Protein AF-A0A5P2GBE4-F1 (afdb_monomer_lite)

Radius of gyration: 48.22 Å; chains: 1; bounding box: 136×36×125 Å

pLDDT: mean 74.29, std 13.66, range [47.0, 95.19]

Secondary structure (DSSP, 8-state):
--SHHHHHHHHHHHHHHHHHHHHHHHHHHHT-HHHHHHHHHHHHHHS-SS-TTEEEEEEEEEEEEEEEEEEE---EEEEEEETTEEEEEEEPPEEEEEEEEEEEEEEEEE---HHHHHHHHHHHHHHHHHHHHHHHHHHHHHHHHHHHHHHHHHHHHHHHHHHHHHHHHHHHHHHHHHTTT-

Sequence (182 aa):
MKNKNLWISLGLILCIASCMSLQKATKKVLDSKSATDKVGRVWAIDNPCTNDTTLVNLVTPVLVPGKDSIVNGKDSIVINVQHDTVYVTTYKPIYYHKTDTIYLNRTAYVTDKRALNIAQDSANYYKQLSELQAAQIKGLNTSLSDQNKLLKSAKIALWAVIIIALGIIFRKPLFSFIGKFL

Organism: NCBI:txid2545455

Foldseek 3Di:
DPVPVVVVVVVVVVVVVVVVVVVVVVCVLVVDPVSVVVVVLVVCVVPPPDDQFPFDFDFDWDWDFDPDWDWDDDWDWDWDDDPPDIDTDTDDTDTDTDIDTDTDGDTDGDGRCPNVVVVVVVVVVVVVVVVVVVVVVVVVVVVVVVVVVVVVVVVVVVVVVVVVVCCVVCVVVVVVVVVVVD

Structure (mmCIF, N/CA/C/O backbone):
data_AF-A0A5P2GBE4-F1
#
_entry.id   AF-A0A5P2GBE4-F1
#
loop_
_atom_site.group_PDB
_atom_site.id
_atom_site.type_symbol
_atom_site.label_atom_id
_atom_site.label_alt_id
_atom_site.label_comp_id
_atom_site.label_asym_id
_atom_site.label_entity_id
_atom_site.label_seq_id
_atom_site.pdbx_PDB_ins_code
_atom_site.Cartn_x
_atom_site.Cartn_y
_atom_site.Cartn_z
_atom_site.occupancy
_atom_site.B_iso_or_equiv
_atom_site.auth_seq_id
_atom_site.auth_comp_id
_atom_site.auth_asym_id
_atom_site.auth_atom_id
_atom_site.pdbx_PDB_model_num
ATOM 1 N N . MET A 1 1 ? -53.375 1.132 -44.088 1.00 52.94 1 MET A N 1
ATOM 2 C CA . MET A 1 1 ? -52.201 2.027 -43.913 1.00 52.94 1 MET A CA 1
ATOM 3 C C . MET A 1 1 ? -52.127 2.763 -42.561 1.00 52.94 1 MET A C 1
ATOM 5 O O . MET A 1 1 ? -51.146 3.458 -42.350 1.00 52.94 1 MET A O 1
ATOM 9 N N . LYS A 1 2 ? -53.064 2.594 -41.608 1.00 56.34 2 LYS A N 1
ATOM 10 C CA . LYS A 1 2 ? -53.067 3.372 -40.345 1.00 56.34 2 LYS A CA 1
ATOM 11 C C . LYS A 1 2 ? -52.040 2.941 -39.274 1.00 56.34 2 LYS A C 1
ATOM 13 O O . LYS A 1 2 ? -51.646 3.779 -38.477 1.00 56.34 2 LYS A O 1
ATOM 18 N N . ASN A 1 3 ? -51.533 1.702 -39.289 1.00 59.28 3 ASN A N 1
ATOM 19 C CA . ASN A 1 3 ? -50.595 1.227 -38.252 1.00 59.28 3 ASN A CA 1
ATOM 20 C C . ASN A 1 3 ? -49.118 1.581 -38.494 1.00 59.28 3 ASN A C 1
ATOM 22 O O . ASN A 1 3 ? -48.361 1.639 -37.533 1.00 59.28 3 ASN A O 1
ATOM 26 N N . LYS A 1 4 ? -48.678 1.843 -39.735 1.00 62.34 4 LYS A N 1
ATOM 27 C CA . LYS A 1 4 ? -47.246 2.088 -40.021 1.00 62.34 4 LYS A CA 1
ATOM 28 C C . LYS A 1 4 ? -46.720 3.379 -39.377 1.00 62.34 4 LYS A C 1
ATOM 30 O O . LYS A 1 4 ? -45.601 3.388 -38.880 1.00 62.34 4 LYS A O 1
ATOM 35 N N . ASN A 1 5 ? -47.543 4.426 -39.306 1.00 69.31 5 ASN A N 1
ATOM 36 C CA . ASN A 1 5 ? -47.141 5.705 -38.711 1.00 69.31 5 ASN A CA 1
ATOM 37 C C . ASN A 1 5 ? -46.994 5.623 -37.182 1.00 69.31 5 ASN A C 1
ATOM 39 O O . ASN A 1 5 ? -46.139 6.303 -36.626 1.00 69.31 5 ASN A O 1
ATOM 43 N N . LEU A 1 6 ? -47.758 4.743 -36.521 1.00 75.12 6 LEU A N 1
ATOM 44 C CA . LEU A 1 6 ? -47.686 4.536 -35.071 1.00 75.12 6 LEU A CA 1
ATOM 45 C C . LEU A 1 6 ? -46.348 3.899 -34.657 1.00 75.12 6 LEU A C 1
ATOM 47 O O . LEU A 1 6 ? -45.703 4.360 -33.717 1.00 75.12 6 LEU A O 1
ATOM 51 N N . TRP A 1 7 ? -45.892 2.883 -35.398 1.00 74.19 7 TRP A N 1
ATOM 52 C CA . TRP A 1 7 ? -44.611 2.212 -35.140 1.00 74.19 7 TRP A CA 1
ATOM 53 C C . TRP A 1 7 ? -43.408 3.125 -35.390 1.00 74.19 7 TRP A C 1
ATOM 55 O O . TRP A 1 7 ? -42.448 3.090 -34.624 1.00 74.19 7 TRP A O 1
ATOM 65 N N . ILE A 1 8 ? -43.480 3.993 -36.404 1.00 77.69 8 ILE A N 1
ATOM 66 C CA . ILE A 1 8 ? -42.432 4.985 -36.683 1.00 77.69 8 ILE A CA 1
ATOM 67 C C . ILE A 1 8 ? -42.379 6.038 -35.569 1.00 77.69 8 ILE A C 1
ATOM 69 O O . ILE A 1 8 ? -41.295 6.343 -35.076 1.00 77.69 8 ILE A O 1
ATOM 73 N N . SER A 1 9 ? -43.530 6.545 -35.107 1.00 75.38 9 SER A N 1
ATOM 74 C CA . SER A 1 9 ? -43.559 7.494 -33.986 1.00 75.38 9 SER A CA 1
ATOM 75 C C . SER A 1 9 ? -43.067 6.874 -32.677 1.00 75.38 9 SER A C 1
ATOM 77 O O . SER A 1 9 ? -42.338 7.524 -31.932 1.00 75.38 9 SER A O 1
ATOM 79 N N . LEU A 1 10 ? -43.401 5.607 -32.411 1.00 77.56 10 LEU A N 1
ATOM 80 C CA . LEU A 1 10 ? -42.957 4.908 -31.206 1.00 77.56 10 LEU A CA 1
ATOM 81 C C . LEU A 1 10 ? -41.441 4.655 -31.236 1.00 77.56 10 LEU A C 1
ATOM 83 O O . LEU A 1 10 ? -40.761 4.882 -30.237 1.00 77.56 10 LEU A O 1
ATOM 87 N N . GLY A 1 11 ? -40.901 4.255 -32.393 1.00 78.38 11 GLY A N 1
ATOM 88 C CA . GLY A 1 11 ? -39.460 4.099 -32.598 1.00 78.38 11 GLY A CA 1
ATOM 89 C C . GLY A 1 11 ? -38.698 5.413 -32.411 1.00 78.38 11 GLY A C 1
ATOM 90 O O . GLY A 1 11 ? -37.673 5.437 -31.734 1.00 78.38 11 GLY A O 1
ATOM 91 N N . LEU A 1 12 ? -39.238 6.524 -32.921 1.00 79.88 12 LEU A N 1
ATOM 92 C CA . LEU A 1 12 ? -38.635 7.847 -32.752 1.00 79.88 12 LEU A CA 1
ATOM 93 C C . LEU A 1 12 ? -38.619 8.286 -31.277 1.00 79.88 12 LEU A C 1
ATOM 95 O O . LEU A 1 12 ? -37.596 8.765 -30.790 1.00 79.88 12 LEU A O 1
ATOM 99 N N . ILE A 1 13 ? -39.719 8.075 -30.544 1.00 76.50 13 ILE A N 1
ATOM 100 C CA . ILE A 1 13 ? -39.811 8.398 -29.110 1.00 76.50 13 ILE A CA 1
ATOM 101 C C . ILE A 1 13 ? -38.813 7.560 -28.297 1.00 76.50 13 ILE A C 1
ATOM 103 O O . ILE A 1 13 ? -38.146 8.095 -27.410 1.00 76.50 13 ILE A O 1
ATOM 107 N N . LEU A 1 14 ? -38.650 6.274 -28.624 1.00 75.94 14 LEU A N 1
ATOM 108 C CA . LEU A 1 14 ? -37.668 5.397 -27.978 1.00 75.94 14 LEU A CA 1
ATOM 109 C C . LEU A 1 14 ? -36.219 5.838 -28.252 1.00 75.94 14 LEU A C 1
ATOM 111 O O . LEU A 1 14 ? -35.401 5.822 -27.331 1.00 75.94 14 LEU A O 1
ATOM 115 N N . CYS A 1 15 ? -35.902 6.296 -29.468 1.00 72.12 15 CYS A N 1
ATOM 116 C CA . CYS A 1 15 ? -34.580 6.842 -29.805 1.00 72.12 15 CYS A CA 1
ATOM 117 C C . CYS A 1 15 ? -34.275 8.170 -29.091 1.00 72.12 15 CYS A C 1
ATOM 119 O O . CYS A 1 15 ? -33.144 8.406 -28.667 1.00 72.12 15 CYS A O 1
ATOM 121 N N . ILE A 1 16 ? -35.271 9.045 -28.929 1.00 73.25 16 ILE A N 1
ATOM 122 C CA . ILE A 1 16 ? -35.088 10.315 -28.210 1.00 73.25 16 ILE A CA 1
ATOM 123 C C . ILE A 1 16 ? -34.904 10.044 -26.708 1.00 73.25 16 ILE A C 1
ATOM 125 O O . ILE A 1 16 ? -34.004 10.607 -26.080 1.00 73.25 16 ILE A O 1
ATOM 129 N N . ALA A 1 17 ? -35.694 9.128 -26.137 1.00 70.75 17 ALA A N 1
ATOM 130 C CA . ALA A 1 17 ? -35.591 8.741 -24.731 1.00 70.75 17 ALA A CA 1
ATOM 131 C C . ALA A 1 17 ? -34.239 8.084 -24.393 1.00 70.75 17 ALA A C 1
ATOM 133 O O . ALA A 1 17 ? -33.649 8.390 -23.351 1.00 70.75 17 ALA A O 1
ATOM 134 N N . SER A 1 18 ? -33.708 7.232 -25.278 1.00 69.94 18 SER A N 1
ATOM 135 C CA . SER A 1 18 ? -32.397 6.607 -25.077 1.00 69.94 18 SER A CA 1
ATOM 136 C C . SER A 1 18 ? -31.256 7.627 -25.133 1.00 69.94 18 SER A C 1
ATOM 138 O O . SER A 1 18 ? -30.376 7.595 -24.272 1.00 69.94 18 SER A O 1
ATOM 140 N N . CYS A 1 19 ? -31.307 8.606 -26.038 1.00 70.81 19 CYS A N 1
ATOM 141 C CA . CYS A 1 19 ? -30.285 9.651 -26.138 1.00 70.81 19 CYS A CA 1
ATOM 142 C C . CYS A 1 19 ? -30.251 10.568 -24.896 1.00 70.81 19 CYS A C 1
ATOM 144 O O . CYS A 1 19 ? -29.180 10.851 -24.352 1.00 70.81 19 CYS A O 1
ATOM 146 N N . MET A 1 20 ? -31.420 10.955 -24.365 1.00 71.62 20 MET A N 1
ATOM 147 C CA . MET A 1 20 ? -31.507 11.742 -23.123 1.00 71.62 20 MET A CA 1
ATOM 148 C C . MET A 1 20 ? -30.984 10.974 -21.901 1.00 71.62 20 MET A C 1
ATOM 150 O O . MET A 1 20 ? -30.373 11.562 -21.005 1.00 71.62 20 MET A O 1
A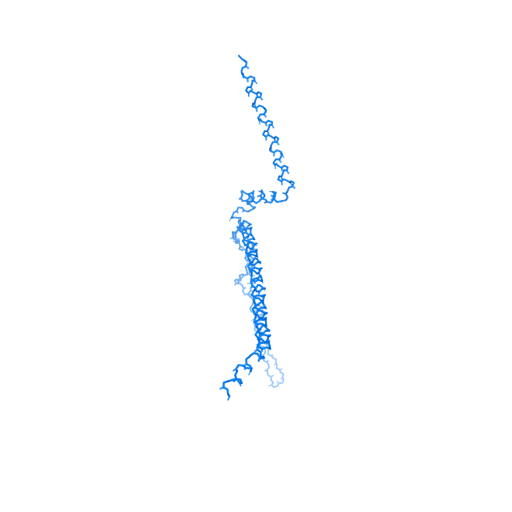TOM 154 N N . SER A 1 21 ? -31.214 9.657 -21.853 1.00 71.62 21 SER A N 1
ATOM 155 C CA . SER A 1 21 ? -30.682 8.794 -20.792 1.00 71.62 21 SER A CA 1
ATOM 156 C C . SER A 1 21 ? -29.154 8.708 -20.842 1.00 71.62 21 SER A C 1
ATOM 158 O O . SER A 1 21 ? -28.500 8.759 -19.798 1.00 71.62 21 SER A O 1
ATOM 160 N N . LEU A 1 22 ? -28.590 8.690 -22.053 1.00 73.44 22 LEU A N 1
ATOM 161 C CA . LEU A 1 22 ? -27.153 8.628 -22.285 1.00 73.44 22 LEU A CA 1
ATOM 162 C C . LEU A 1 22 ? -26.478 9.921 -21.825 1.00 73.44 22 LEU A C 1
ATOM 164 O O . LEU A 1 22 ? -25.550 9.872 -21.029 1.00 73.44 22 LEU A O 1
ATOM 168 N N . GLN A 1 23 ? -27.013 11.082 -22.216 1.00 77.56 23 GLN A N 1
ATOM 169 C CA . GLN A 1 23 ? -26.488 12.387 -21.795 1.00 77.56 23 GLN A CA 1
ATOM 170 C C . GLN A 1 23 ? -26.523 12.571 -20.272 1.00 77.56 23 GLN A C 1
ATOM 172 O O . GLN A 1 23 ? -25.569 13.083 -19.684 1.00 77.56 23 GLN A O 1
ATOM 177 N N . LYS A 1 24 ? -27.597 12.117 -19.609 1.00 77.75 24 LYS A N 1
ATOM 178 C CA . LYS A 1 24 ? -27.683 12.122 -18.140 1.00 77.75 24 LYS A CA 1
ATOM 179 C C . LYS A 1 24 ? -26.642 11.202 -17.502 1.00 77.75 24 LYS A C 1
ATOM 181 O O . LYS A 1 24 ? -26.039 11.586 -16.503 1.00 77.75 24 LYS A O 1
ATOM 186 N N . ALA A 1 25 ? -26.422 10.013 -18.064 1.00 72.88 25 ALA A N 1
ATOM 187 C CA . ALA A 1 25 ? -25.405 9.083 -17.581 1.00 72.88 25 ALA A CA 1
ATOM 188 C C . ALA A 1 25 ? -23.990 9.653 -17.761 1.00 72.88 25 ALA A C 1
ATOM 190 O O . ALA A 1 25 ? -23.210 9.642 -16.812 1.00 72.88 25 ALA A O 1
ATOM 191 N N . THR A 1 26 ? -23.687 10.236 -18.924 1.00 74.50 26 THR A N 1
ATOM 192 C CA . THR A 1 26 ? -22.404 10.897 -19.195 1.00 74.50 26 THR A CA 1
ATOM 193 C C . THR A 1 26 ? -22.166 12.047 -18.224 1.00 74.50 26 THR A C 1
ATOM 195 O O . THR A 1 26 ? -21.113 12.107 -17.596 1.00 74.50 26 THR A O 1
ATOM 198 N N . LYS A 1 27 ? -23.164 12.916 -18.020 1.00 78.19 27 LYS A N 1
ATOM 199 C CA . LYS A 1 27 ? -23.059 14.028 -17.070 1.00 78.19 27 LYS A CA 1
ATOM 200 C C . LYS A 1 27 ? -22.834 13.538 -15.637 1.00 78.19 27 LYS A C 1
ATOM 202 O O . LYS A 1 27 ? -21.963 14.047 -14.948 1.00 78.19 27 LYS A O 1
ATOM 207 N N . LYS A 1 28 ? -23.542 12.488 -15.209 1.00 77.94 28 LYS A N 1
ATOM 208 C CA . LYS A 1 28 ? -23.368 11.887 -13.877 1.00 77.94 28 LYS A CA 1
ATOM 209 C C . LYS A 1 28 ? -21.966 11.309 -13.661 1.00 77.94 28 LYS A C 1
ATOM 211 O O . LYS A 1 28 ? -21.457 11.373 -12.544 1.00 77.94 28 LYS A O 1
ATOM 216 N N . VAL A 1 29 ? -21.368 10.721 -14.698 1.00 76.31 29 VAL A N 1
ATOM 217 C CA . VAL A 1 29 ? -19.982 10.243 -14.637 1.00 76.31 29 VAL A CA 1
ATOM 218 C C . VAL A 1 29 ? -19.036 11.433 -14.517 1.00 76.31 29 VAL A C 1
ATOM 220 O O . VAL A 1 29 ? -18.251 11.458 -13.580 1.00 76.31 29 VAL A O 1
ATOM 223 N N . LEU A 1 30 ? -19.169 12.439 -15.385 1.00 81.31 30 LEU A N 1
ATOM 224 C CA . LEU A 1 30 ? -18.280 13.606 -15.424 1.00 81.31 30 LEU A CA 1
ATOM 225 C C . LEU A 1 30 ? -18.366 14.498 -14.172 1.00 81.31 30 LEU A C 1
ATOM 227 O O . LEU A 1 30 ? -17.351 15.050 -13.756 1.00 81.31 30 LEU A O 1
ATOM 231 N N . ASP A 1 31 ? -19.540 14.605 -13.545 1.00 86.62 31 ASP A N 1
ATOM 232 C CA . ASP A 1 31 ? -19.763 15.454 -12.365 1.00 86.62 31 ASP A CA 1
ATOM 233 C C . ASP A 1 31 ? -19.187 14.846 -11.067 1.00 86.62 31 ASP A C 1
ATOM 235 O O . ASP A 1 31 ? -19.045 15.542 -10.061 1.00 86.62 31 ASP A O 1
ATOM 239 N N . SER A 1 32 ? -18.844 13.550 -11.046 1.00 85.50 32 SER A N 1
ATOM 240 C CA . SER A 1 32 ? -18.336 12.870 -9.850 1.00 85.50 32 SER A CA 1
ATOM 241 C C . SER A 1 32 ? -16.954 12.281 -10.080 1.00 85.50 32 SER A C 1
ATOM 243 O O . SER A 1 32 ? -16.798 11.307 -10.812 1.00 85.50 32 SER A O 1
ATOM 245 N N . LYS A 1 33 ? -15.957 12.775 -9.335 1.00 79.31 33 LYS A N 1
ATOM 246 C CA . LYS A 1 33 ? -14.596 12.216 -9.348 1.00 79.31 33 LYS A CA 1
ATOM 247 C C . LYS A 1 33 ? -14.583 10.698 -9.138 1.00 79.31 33 LYS A C 1
ATOM 249 O O . LYS A 1 33 ? -13.921 9.985 -9.877 1.00 79.31 33 LYS A O 1
ATOM 254 N N . SER A 1 34 ? -15.375 10.187 -8.192 1.00 78.56 34 SER A N 1
ATOM 255 C CA . SER A 1 34 ? -15.450 8.744 -7.924 1.00 78.56 34 SER A CA 1
ATOM 256 C C . SER A 1 34 ? -16.029 7.946 -9.100 1.00 78.56 34 SER A C 1
ATOM 258 O O . SER A 1 34 ? -15.591 6.825 -9.356 1.00 78.56 34 SER A O 1
ATOM 260 N N . ALA A 1 35 ? -17.008 8.501 -9.820 1.00 79.00 35 ALA A N 1
ATOM 261 C CA . ALA A 1 35 ? -17.583 7.850 -10.993 1.00 79.00 35 ALA A CA 1
ATOM 262 C C . ALA A 1 35 ? -16.618 7.894 -12.187 1.00 79.00 35 ALA A C 1
ATOM 264 O O . ALA A 1 35 ? -16.416 6.864 -12.830 1.00 79.00 35 ALA A O 1
ATOM 265 N N . THR A 1 36 ? -15.972 9.038 -12.426 1.00 82.88 36 THR A N 1
ATOM 266 C CA . THR A 1 36 ? -14.900 9.187 -13.420 1.00 82.88 36 THR A CA 1
ATOM 267 C C . THR A 1 36 ? -13.757 8.215 -13.160 1.00 82.88 36 THR A C 1
ATOM 269 O O . THR A 1 36 ? -13.345 7.516 -14.078 1.00 82.88 36 THR A O 1
ATOM 272 N N . ASP A 1 37 ? -13.296 8.087 -11.914 1.00 75.81 37 ASP A N 1
ATOM 273 C CA . ASP A 1 37 ? -12.213 7.166 -11.557 1.00 75.81 37 ASP A CA 1
ATOM 274 C C . ASP A 1 37 ? -12.605 5.703 -11.822 1.00 75.81 37 ASP A C 1
ATOM 276 O O . ASP A 1 37 ? -11.793 4.919 -12.310 1.00 75.81 37 ASP A O 1
ATOM 280 N N . LYS A 1 38 ? -13.860 5.316 -11.549 1.00 77.69 38 LYS A N 1
ATOM 281 C CA . LYS A 1 38 ? -14.360 3.963 -11.848 1.00 77.69 38 LYS A CA 1
ATOM 282 C C . LYS A 1 38 ? -14.393 3.682 -13.348 1.00 77.69 38 LYS A C 1
ATOM 284 O O . LYS A 1 38 ? -13.907 2.638 -13.772 1.00 77.69 38 LYS A O 1
ATOM 289 N N . VAL A 1 39 ? -14.945 4.600 -14.141 1.00 81.38 39 VAL A N 1
ATOM 290 C CA . VAL A 1 39 ? -15.019 4.446 -15.603 1.00 81.38 39 VAL A CA 1
ATOM 291 C C . VAL A 1 39 ? -13.622 4.478 -16.223 1.00 81.38 39 VAL A C 1
ATOM 293 O O . VAL A 1 39 ? -13.307 3.632 -17.053 1.00 81.38 39 VAL A O 1
ATOM 296 N N . GLY A 1 40 ? -12.755 5.382 -15.763 1.00 78.00 40 GLY A N 1
ATOM 297 C CA . GLY A 1 40 ? -11.366 5.483 -16.204 1.00 78.00 40 GLY A CA 1
ATOM 298 C C . GLY A 1 40 ? -10.554 4.221 -15.910 1.00 78.00 40 GLY A C 1
ATOM 299 O O . GLY A 1 40 ? -9.752 3.810 -16.743 1.00 78.00 40 GLY A O 1
ATOM 300 N N . ARG A 1 41 ? -10.800 3.550 -14.774 1.00 75.25 41 ARG A N 1
ATOM 301 C CA . ARG A 1 41 ? -10.172 2.256 -14.456 1.00 75.25 41 ARG A CA 1
ATOM 302 C C . ARG A 1 41 ? -10.582 1.150 -15.420 1.00 75.25 41 ARG A C 1
ATOM 304 O O . ARG A 1 41 ? -9.716 0.403 -15.852 1.00 75.25 41 ARG A O 1
ATOM 311 N N . VAL A 1 42 ? -11.869 1.051 -15.755 1.00 80.12 42 VAL A N 1
ATOM 312 C CA . VAL A 1 42 ? -12.351 0.054 -16.728 1.00 80.12 42 VAL A CA 1
ATOM 313 C C . VAL A 1 42 ? -11.781 0.360 -18.112 1.00 80.12 42 VAL A C 1
ATOM 315 O O . VAL A 1 42 ? -11.202 -0.512 -18.745 1.00 80.12 42 VAL A O 1
ATOM 318 N N . TRP A 1 43 ? -11.836 1.624 -18.535 1.00 81.69 43 TRP A N 1
ATOM 319 C CA . TRP A 1 43 ? -11.296 2.053 -19.823 1.00 81.69 43 TRP A CA 1
ATOM 320 C C . TRP A 1 43 ? -9.792 1.773 -19.969 1.00 81.69 43 TRP A C 1
ATOM 322 O O . TRP A 1 43 ? -9.349 1.377 -21.043 1.00 81.69 43 TRP A O 1
ATOM 332 N N . ALA A 1 44 ? -9.013 1.934 -18.894 1.00 69.69 44 ALA A N 1
ATOM 333 C CA . ALA A 1 44 ? -7.573 1.676 -18.893 1.00 69.69 44 ALA A CA 1
ATOM 334 C C . ALA A 1 44 ? -7.202 0.190 -19.043 1.00 69.69 44 ALA A C 1
ATOM 336 O O . ALA A 1 44 ? -6.083 -0.096 -19.463 1.00 69.69 44 ALA A O 1
ATOM 337 N N . ILE A 1 45 ? -8.109 -0.736 -18.706 1.00 70.81 45 ILE A N 1
ATOM 338 C CA . ILE A 1 45 ? -7.920 -2.177 -18.943 1.00 70.81 45 ILE A CA 1
ATOM 339 C C . ILE A 1 45 ? -8.043 -2.470 -20.441 1.00 70.81 45 ILE A C 1
ATOM 341 O O . ILE A 1 45 ? -7.208 -3.175 -20.997 1.00 70.81 45 ILE A O 1
ATOM 345 N N . ASP A 1 46 ? -9.043 -1.876 -21.093 1.00 73.19 46 ASP A N 1
ATOM 346 C CA . ASP A 1 46 ? -9.299 -2.076 -22.523 1.00 73.19 46 ASP A CA 1
ATOM 347 C C . ASP A 1 46 ? -8.354 -1.250 -23.421 1.00 73.19 46 ASP A C 1
ATOM 349 O O . ASP A 1 46 ? -8.218 -1.534 -24.609 1.00 73.19 46 ASP A O 1
ATOM 353 N N . ASN A 1 47 ? -7.700 -0.219 -22.868 1.00 72.69 47 ASN A N 1
ATOM 354 C CA . ASN A 1 47 ? -6.812 0.705 -23.583 1.00 72.69 47 ASN A CA 1
ATOM 355 C C . ASN A 1 47 ? -5.474 0.879 -22.833 1.00 72.69 47 ASN A C 1
ATOM 357 O O . ASN A 1 47 ? -5.214 1.941 -22.245 1.00 72.69 47 ASN A O 1
ATOM 361 N N . PRO A 1 48 ? -4.607 -0.150 -22.812 1.00 65.81 48 PRO A N 1
ATOM 362 C CA . PRO A 1 48 ? -3.295 -0.037 -22.190 1.00 65.81 48 PRO A CA 1
ATOM 363 C C . PRO A 1 48 ? -2.429 0.994 -22.935 1.00 65.81 48 PRO A C 1
ATOM 365 O O . PRO A 1 48 ? -2.4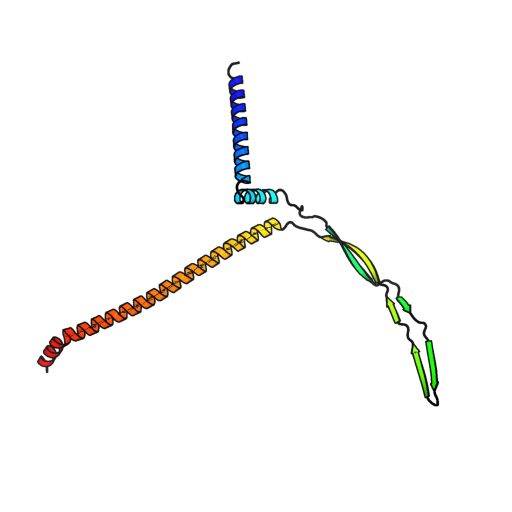12 1.052 -24.163 1.00 65.81 48 PRO A O 1
ATOM 368 N N . CYS A 1 49 ? -1.690 1.833 -22.198 1.00 64.56 49 CYS A N 1
ATOM 369 C CA . CYS A 1 49 ? -0.815 2.856 -22.794 1.00 64.56 49 CYS A CA 1
ATOM 370 C C . CYS A 1 49 ? 0.408 2.248 -23.497 1.00 64.56 49 CYS A C 1
ATOM 372 O O . CYS A 1 49 ? 1.019 2.883 -24.353 1.00 64.56 49 CYS A O 1
ATOM 374 N N . THR A 1 50 ? 0.752 1.017 -23.138 1.00 59.78 50 THR A N 1
ATOM 375 C CA . THR A 1 50 ? 1.750 0.187 -23.800 1.00 59.78 50 THR A CA 1
ATOM 376 C C . THR A 1 50 ? 1.123 -1.186 -23.961 1.00 59.78 50 THR A C 1
ATOM 378 O O . THR A 1 50 ? 0.847 -1.841 -22.959 1.00 59.78 50 THR A O 1
ATOM 381 N N . ASN A 1 51 ? 0.895 -1.631 -25.200 1.00 57.31 51 ASN A N 1
ATOM 382 C CA . ASN A 1 51 ? 0.717 -3.062 -25.451 1.00 57.31 51 ASN A CA 1
ATOM 383 C C . ASN A 1 51 ? 1.942 -3.771 -24.862 1.00 57.31 51 ASN A C 1
ATOM 385 O O . ASN A 1 51 ? 3.044 -3.244 -25.015 1.00 57.31 51 ASN A O 1
ATOM 389 N N . ASP A 1 52 ? 1.745 -4.910 -24.196 1.00 50.91 52 ASP A N 1
ATOM 390 C CA . ASP A 1 52 ? 2.684 -5.609 -23.292 1.00 50.91 52 ASP A CA 1
ATOM 391 C C . ASP A 1 52 ? 4.083 -5.982 -23.842 1.00 50.91 52 ASP A C 1
ATOM 393 O O . ASP A 1 52 ? 4.815 -6.779 -23.257 1.00 50.91 52 ASP A O 1
ATOM 397 N N . THR A 1 53 ? 4.511 -5.413 -24.962 1.00 49.56 53 THR A N 1
ATOM 398 C CA . THR A 1 53 ? 5.747 -5.736 -25.665 1.00 49.56 53 THR A CA 1
ATOM 399 C C . THR A 1 53 ? 6.335 -4.537 -26.417 1.00 49.56 53 THR A C 1
ATOM 401 O O . THR A 1 53 ? 6.890 -4.726 -27.502 1.00 49.56 53 THR A O 1
ATOM 404 N N . THR A 1 54 ? 6.223 -3.291 -25.931 1.00 47.00 54 THR A N 1
ATOM 405 C CA . THR A 1 54 ? 6.941 -2.189 -26.601 1.00 47.00 54 THR A CA 1
ATOM 406 C C . THR A 1 54 ? 8.447 -2.432 -26.519 1.00 47.00 54 THR A C 1
ATOM 408 O O . THR A 1 54 ? 9.048 -2.302 -25.454 1.00 47.00 54 THR A O 1
ATOM 411 N N . LEU A 1 55 ? 9.028 -2.800 -27.662 1.00 48.25 55 LEU A N 1
ATOM 412 C CA . LEU A 1 55 ? 10.457 -2.945 -27.913 1.00 48.25 55 LEU A CA 1
ATOM 413 C C . LEU A 1 55 ? 11.137 -1.588 -27.726 1.00 48.25 55 LEU A C 1
ATOM 415 O O . LEU A 1 55 ? 11.166 -0.762 -28.636 1.00 48.25 55 LEU A O 1
ATOM 419 N N . VAL A 1 56 ? 11.685 -1.343 -26.538 1.00 53.09 56 VAL A N 1
ATOM 420 C CA . VAL A 1 56 ? 12.564 -0.190 -26.334 1.00 53.09 56 VAL A CA 1
ATOM 421 C C . VAL A 1 56 ? 13.971 -0.615 -26.733 1.00 53.09 56 VAL A C 1
ATOM 423 O O . VAL A 1 56 ? 14.568 -1.462 -26.069 1.00 53.09 56 VAL A O 1
ATOM 426 N N . ASN A 1 57 ? 14.489 -0.041 -27.822 1.00 53.28 57 ASN A N 1
ATOM 427 C CA . ASN A 1 57 ? 15.891 -0.182 -28.210 1.00 53.28 57 ASN A CA 1
ATOM 428 C C . ASN A 1 57 ? 16.744 0.656 -27.258 1.00 53.28 57 ASN A C 1
ATOM 430 O O . ASN A 1 57 ? 16.890 1.866 -27.428 1.00 53.28 57 ASN A O 1
ATOM 434 N N . LEU A 1 58 ? 17.291 0.012 -26.233 1.00 56.06 58 LEU A N 1
ATOM 435 C CA . LEU A 1 58 ? 18.246 0.644 -25.333 1.00 56.06 58 LEU A CA 1
ATOM 436 C C . LEU A 1 58 ? 19.632 0.562 -25.971 1.00 56.06 58 LEU A C 1
ATOM 438 O O . LEU A 1 58 ? 20.218 -0.518 -26.051 1.00 56.06 58 LEU A O 1
ATOM 442 N N . VAL A 1 59 ? 20.145 1.707 -26.420 1.00 54.59 59 VAL A N 1
ATOM 443 C CA . VAL A 1 59 ? 21.520 1.844 -26.905 1.00 54.59 59 VAL A CA 1
ATOM 444 C C . VAL A 1 59 ? 22.436 1.923 -25.690 1.00 54.59 59 VAL A C 1
ATOM 446 O O . VAL A 1 59 ? 22.534 2.963 -25.042 1.00 54.59 59 VAL A O 1
ATOM 449 N N . THR A 1 60 ? 23.083 0.808 -25.348 1.00 57.09 60 THR A N 1
ATOM 450 C CA . THR A 1 60 ? 24.039 0.782 -24.231 1.00 57.09 60 THR A CA 1
ATOM 451 C C . THR A 1 60 ? 25.460 0.792 -24.789 1.00 57.09 60 THR A C 1
ATOM 453 O O . THR A 1 60 ? 25.785 -0.106 -25.572 1.00 57.09 60 THR A O 1
ATOM 456 N N . PRO A 1 61 ? 26.312 1.767 -24.421 1.00 48.94 61 PRO A N 1
ATOM 457 C CA . PRO A 1 61 ? 27.719 1.734 -24.787 1.00 48.94 61 PRO A CA 1
ATOM 458 C C . PRO A 1 61 ? 28.422 0.657 -23.957 1.00 48.94 61 PRO A C 1
ATOM 460 O O . PRO A 1 61 ? 28.475 0.739 -22.730 1.00 48.94 61 PRO A O 1
ATOM 463 N N . VAL A 1 62 ? 28.955 -0.363 -24.618 1.00 63.91 62 VAL A N 1
ATOM 464 C CA . VAL A 1 62 ? 29.841 -1.349 -23.995 1.00 63.91 62 VAL A CA 1
ATOM 465 C C . VAL A 1 62 ? 31.265 -1.037 -24.428 1.00 63.91 62 VAL A C 1
ATOM 467 O O . VAL A 1 62 ? 31.548 -0.954 -25.623 1.00 63.91 62 VAL A O 1
ATOM 470 N N . LEU A 1 63 ? 32.156 -0.850 -23.455 1.00 58.50 63 LEU A N 1
ATOM 471 C CA . LEU A 1 63 ? 33.587 -0.703 -23.701 1.00 58.50 63 LEU A CA 1
ATOM 472 C C . LEU A 1 63 ? 34.183 -2.093 -23.911 1.00 58.50 63 LEU A C 1
ATOM 474 O O . LEU A 1 63 ? 34.170 -2.920 -23.000 1.00 58.50 63 LEU A O 1
ATOM 478 N N . VAL A 1 64 ? 34.682 -2.350 -25.113 1.00 66.44 64 VAL A N 1
ATOM 479 C CA . VAL A 1 64 ? 35.362 -3.601 -25.456 1.00 66.44 64 VAL A CA 1
ATOM 480 C C . VAL A 1 64 ? 36.861 -3.316 -25.584 1.00 66.44 64 VAL A C 1
ATOM 482 O O . VAL A 1 64 ? 37.230 -2.257 -26.104 1.00 66.44 64 VAL A O 1
ATOM 485 N N . PRO A 1 65 ? 37.747 -4.211 -25.098 1.00 57.75 65 PRO A N 1
ATOM 486 C CA . PRO A 1 65 ? 39.181 -4.070 -25.319 1.00 57.75 65 PRO A CA 1
ATOM 487 C C . PRO A 1 65 ? 39.467 -4.049 -26.824 1.00 57.75 65 PRO A C 1
ATOM 489 O O . PRO A 1 65 ? 39.169 -5.015 -27.529 1.00 57.75 65 PRO A O 1
ATOM 492 N N . GLY A 1 66 ? 40.009 -2.939 -27.320 1.00 59.00 66 GLY A N 1
ATOM 493 C CA . GLY A 1 66 ? 40.482 -2.822 -28.694 1.00 59.00 66 GLY A CA 1
ATOM 494 C C . GLY A 1 66 ? 41.717 -3.699 -28.905 1.00 59.00 66 GLY A C 1
ATOM 495 O O . GLY A 1 66 ? 42.452 -4.009 -27.965 1.00 59.00 66 GLY A O 1
ATOM 496 N N . LYS A 1 67 ? 41.945 -4.127 -30.149 1.00 59.28 67 LYS A N 1
ATOM 497 C CA . LYS A 1 67 ? 43.047 -5.043 -30.499 1.00 59.28 67 LYS A CA 1
ATOM 498 C C . LYS A 1 67 ? 44.433 -4.388 -30.503 1.00 59.28 67 LYS A C 1
ATOM 500 O O . LYS A 1 67 ? 45.428 -5.105 -30.581 1.00 59.28 67 LYS A O 1
ATOM 505 N N . ASP A 1 68 ? 44.501 -3.066 -30.366 1.00 61.19 68 ASP A N 1
ATOM 506 C CA . ASP A 1 68 ? 45.734 -2.312 -30.561 1.00 61.19 68 ASP A CA 1
ATOM 507 C C . ASP A 1 68 ? 46.290 -1.787 -29.232 1.00 61.19 68 ASP A C 1
ATOM 509 O O . ASP A 1 68 ? 45.651 -1.009 -28.512 1.00 61.19 68 ASP A O 1
ATOM 513 N N . SER A 1 69 ? 47.517 -2.207 -28.926 1.00 58.78 69 SER A N 1
ATOM 514 C CA . SER A 1 69 ? 48.339 -1.627 -27.866 1.00 58.78 69 SER A CA 1
ATOM 515 C C . SER A 1 69 ? 49.172 -0.493 -28.458 1.00 58.78 69 SER A C 1
ATOM 517 O O . SER A 1 69 ? 50.003 -0.726 -29.336 1.00 58.78 69 SER A O 1
ATOM 519 N N . ILE A 1 70 ? 48.983 0.733 -27.978 1.00 59.88 70 ILE A N 1
ATOM 520 C CA . ILE A 1 70 ? 49.854 1.855 -28.338 1.00 59.88 70 ILE A CA 1
ATOM 521 C C . ILE A 1 70 ? 51.079 1.788 -27.426 1.00 59.88 70 ILE A C 1
ATOM 523 O O . ILE A 1 70 ? 50.955 1.838 -26.200 1.00 59.88 70 ILE A O 1
ATOM 527 N N . VAL A 1 71 ? 52.261 1.665 -28.028 1.00 58.41 71 VAL A N 1
ATOM 528 C CA . VAL A 1 71 ? 53.542 1.752 -27.321 1.00 58.41 71 VAL A CA 1
ATOM 529 C C . VAL A 1 71 ? 53.911 3.225 -27.217 1.00 58.41 71 VAL A C 1
ATOM 531 O O . VAL A 1 71 ? 54.163 3.861 -28.239 1.00 58.41 71 VAL A O 1
ATOM 534 N N . ASN A 1 72 ? 53.949 3.775 -26.003 1.00 55.88 72 ASN A N 1
ATOM 535 C CA . ASN A 1 72 ? 54.541 5.092 -25.794 1.00 55.88 72 ASN A CA 1
ATOM 536 C C . ASN A 1 72 ? 55.928 4.923 -25.161 1.00 55.88 72 ASN A C 1
ATOM 538 O O . ASN A 1 72 ? 56.052 4.479 -24.019 1.00 55.88 72 ASN A O 1
ATOM 542 N N . GLY A 1 73 ? 56.960 5.259 -25.936 1.00 56.59 73 GLY A N 1
ATOM 543 C CA . GLY A 1 73 ? 58.367 5.174 -25.542 1.00 56.59 73 GLY A CA 1
ATOM 544 C C . GLY A 1 73 ? 59.150 4.105 -26.307 1.00 56.59 73 GLY A C 1
ATOM 545 O O . GLY A 1 73 ? 58.692 2.981 -26.486 1.00 56.59 73 GLY A O 1
ATOM 546 N N . LYS A 1 74 ? 60.350 4.469 -26.767 1.00 58.59 74 LYS A N 1
ATOM 547 C CA . LYS A 1 74 ? 61.389 3.511 -27.172 1.00 58.59 74 LYS A CA 1
ATOM 548 C C . LYS A 1 74 ? 62.194 3.148 -25.927 1.00 58.59 74 LYS A C 1
ATOM 550 O O . LYS A 1 74 ? 62.405 4.029 -25.093 1.00 58.59 74 LYS A O 1
ATOM 555 N N . ASP A 1 75 ? 62.668 1.907 -25.829 1.00 61.44 75 ASP A N 1
ATOM 556 C CA . ASP A 1 75 ? 63.631 1.536 -24.791 1.00 61.44 75 ASP A CA 1
ATOM 557 C C . ASP A 1 75 ? 64.846 2.462 -24.898 1.00 61.44 75 ASP A C 1
ATOM 559 O O . ASP A 1 75 ? 65.507 2.531 -25.939 1.00 61.44 75 ASP A O 1
ATOM 563 N N . SER A 1 76 ? 65.118 3.211 -23.833 1.00 65.25 76 SER A N 1
ATOM 564 C CA . SER A 1 76 ? 66.322 4.023 -23.732 1.00 65.25 76 SER A CA 1
ATOM 565 C C . SER A 1 76 ? 67.016 3.734 -22.412 1.00 65.25 76 SER A C 1
ATOM 567 O O . SER A 1 76 ? 66.407 3.655 -21.340 1.00 65.25 76 SER A O 1
ATOM 569 N N . ILE A 1 77 ? 68.322 3.524 -22.517 1.00 67.25 77 ILE A N 1
ATOM 570 C CA . ILE A 1 77 ? 69.205 3.347 -21.376 1.00 67.25 77 ILE A CA 1
ATOM 571 C C . ILE A 1 77 ? 70.040 4.613 -21.314 1.00 67.25 77 ILE A C 1
ATOM 573 O O . ILE A 1 77 ? 70.799 4.908 -22.237 1.00 67.25 77 ILE A O 1
ATOM 577 N N . VAL A 1 78 ? 69.877 5.369 -20.234 1.00 70.44 78 VAL A N 1
ATOM 578 C CA . VAL A 1 78 ? 70.723 6.527 -19.961 1.00 70.44 78 VAL A CA 1
ATOM 579 C C . VAL A 1 78 ? 71.729 6.102 -18.906 1.00 70.44 78 VAL A C 1
ATOM 581 O O . VAL A 1 78 ? 71.364 5.752 -17.782 1.00 70.44 78 VAL A O 1
ATOM 584 N N . ILE A 1 79 ? 72.998 6.098 -19.301 1.00 72.94 79 ILE A N 1
ATOM 585 C CA . ILE A 1 79 ? 74.122 5.843 -18.407 1.00 72.94 79 ILE A CA 1
ATOM 586 C C . ILE A 1 79 ? 74.692 7.202 -18.044 1.00 72.94 79 ILE A C 1
ATOM 588 O O . ILE A 1 79 ? 75.189 7.914 -18.916 1.00 72.94 79 ILE A O 1
ATOM 592 N N . ASN A 1 80 ? 74.595 7.567 -16.771 1.00 70.19 80 ASN A N 1
ATOM 593 C CA . ASN A 1 80 ? 75.181 8.800 -16.272 1.00 70.19 80 ASN A CA 1
ATOM 594 C C . ASN A 1 80 ? 76.323 8.449 -15.320 1.00 70.19 80 ASN A C 1
ATOM 596 O O . ASN A 1 80 ? 76.138 7.689 -14.365 1.00 70.19 80 ASN A O 1
ATOM 600 N N . VAL A 1 81 ? 77.514 8.964 -15.618 1.00 68.44 81 VAL A N 1
ATOM 601 C CA . VAL A 1 81 ? 78.726 8.695 -14.842 1.00 68.44 81 VAL A CA 1
ATOM 602 C C . VAL A 1 81 ? 79.056 9.951 -14.058 1.00 68.44 81 VAL A C 1
ATOM 604 O O . VAL A 1 81 ? 79.365 10.990 -14.641 1.00 68.44 81 VAL A O 1
ATOM 607 N N . GLN A 1 82 ? 78.971 9.862 -12.734 1.00 60.50 82 GLN A N 1
ATOM 608 C CA . GLN A 1 82 ? 79.314 10.962 -11.844 1.00 60.50 82 GLN A CA 1
ATOM 609 C C . GLN A 1 82 ? 80.338 10.451 -10.828 1.00 60.50 82 GLN A C 1
ATOM 611 O O . GLN A 1 82 ? 80.012 9.678 -9.930 1.00 60.50 82 GLN A O 1
ATOM 616 N N . HIS A 1 83 ? 81.593 10.882 -11.003 1.00 77.31 83 HIS A N 1
ATOM 617 C CA . HIS A 1 83 ? 82.750 10.400 -10.228 1.00 77.31 83 HIS A CA 1
ATOM 618 C C . HIS A 1 83 ? 82.900 8.863 -10.364 1.00 77.31 83 HIS A C 1
ATOM 620 O O . HIS A 1 83 ? 82.664 8.342 -11.452 1.00 77.31 83 HIS A O 1
ATOM 626 N N . ASP A 1 84 ? 83.253 8.137 -9.294 1.00 67.56 84 ASP A N 1
ATOM 627 C CA . ASP A 1 84 ? 83.461 6.672 -9.285 1.00 67.56 84 ASP A CA 1
ATOM 628 C C . ASP A 1 84 ? 82.160 5.838 -9.265 1.00 67.56 84 ASP A C 1
ATOM 630 O O . ASP A 1 84 ? 82.189 4.629 -9.033 1.00 67.56 84 ASP A O 1
ATOM 634 N N . THR A 1 85 ? 80.992 6.449 -9.504 1.00 53.91 85 THR A N 1
ATOM 635 C CA . THR A 1 85 ? 79.702 5.732 -9.506 1.00 53.91 85 THR A CA 1
ATOM 636 C C . THR A 1 85 ? 78.962 5.882 -10.831 1.00 53.91 85 THR A C 1
ATOM 638 O O . THR A 1 85 ? 78.821 6.976 -11.380 1.00 53.91 85 THR A O 1
ATOM 641 N N . VAL A 1 86 ? 78.465 4.752 -11.340 1.00 74.31 86 VAL A N 1
ATOM 642 C CA . VAL A 1 86 ? 77.685 4.669 -12.579 1.00 74.31 86 VAL A CA 1
ATOM 643 C C . VAL A 1 86 ? 76.222 4.435 -12.229 1.00 74.31 86 VAL A C 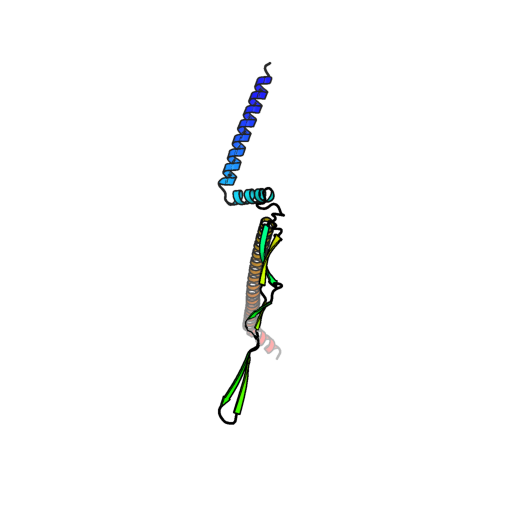1
ATOM 645 O O . VAL A 1 86 ? 75.877 3.410 -11.640 1.00 74.31 86 VAL A O 1
ATOM 648 N N . TYR A 1 87 ? 75.355 5.362 -12.634 1.00 60.16 87 TYR A N 1
ATOM 649 C CA . TYR A 1 87 ? 73.910 5.213 -12.506 1.00 60.16 87 TYR A CA 1
ATOM 650 C C . TYR A 1 87 ? 73.323 4.803 -13.854 1.00 60.16 87 TYR A C 1
ATOM 652 O O . TYR A 1 87 ? 73.453 5.514 -14.852 1.00 60.16 87 TYR A O 1
ATOM 660 N N . VAL A 1 88 ? 72.663 3.645 -13.877 1.00 74.44 88 VAL A N 1
ATOM 661 C CA . VAL A 1 88 ? 71.969 3.130 -15.061 1.00 74.44 88 VAL A CA 1
ATOM 662 C C . VAL A 1 88 ? 70.475 3.328 -14.855 1.00 74.44 88 VAL A C 1
ATOM 664 O O . VAL A 1 88 ? 69.851 2.628 -14.059 1.00 74.44 88 VAL A O 1
ATOM 667 N N . THR A 1 89 ? 69.886 4.296 -15.557 1.00 69.62 89 THR A N 1
ATOM 668 C CA . THR A 1 89 ? 68.431 4.492 -15.556 1.00 69.62 89 THR A CA 1
ATOM 669 C C . THR A 1 89 ? 67.839 3.844 -16.800 1.00 69.62 89 THR A C 1
ATOM 671 O O . THR A 1 89 ? 68.191 4.190 -17.927 1.00 69.62 89 THR A O 1
ATOM 674 N N . THR A 1 90 ? 66.952 2.872 -16.581 1.00 72.31 90 THR A N 1
ATOM 675 C CA . THR A 1 90 ? 66.260 2.142 -17.651 1.00 72.31 90 THR A CA 1
ATOM 676 C C . THR A 1 90 ? 64.831 2.650 -17.762 1.00 72.31 90 THR A C 1
ATOM 678 O O . THR A 1 90 ? 64.050 2.495 -16.821 1.00 72.31 90 THR A O 1
ATOM 681 N N . TYR A 1 91 ? 64.473 3.222 -18.910 1.00 66.62 91 TYR A N 1
ATOM 682 C CA . TYR A 1 91 ? 63.094 3.602 -19.207 1.00 66.62 91 TYR A CA 1
ATOM 683 C C . TYR A 1 91 ? 62.402 2.450 -19.936 1.00 66.62 91 TYR A C 1
ATOM 685 O O . TYR A 1 91 ? 62.865 2.028 -20.992 1.00 66.62 91 TYR A O 1
ATOM 693 N N . LYS A 1 92 ? 61.309 1.931 -19.360 1.00 66.00 92 LYS A N 1
ATOM 694 C CA . LYS A 1 92 ? 60.499 0.859 -19.959 1.00 66.00 92 LYS A CA 1
ATOM 695 C C . LYS A 1 92 ? 59.223 1.436 -20.584 1.00 66.00 92 LYS A C 1
ATOM 697 O O . LYS A 1 92 ? 58.607 2.301 -19.956 1.00 66.00 92 LYS A O 1
ATOM 702 N N . PRO A 1 93 ? 58.790 0.959 -21.763 1.00 66.06 93 PRO A N 1
ATOM 703 C CA . PRO A 1 93 ? 57.560 1.409 -22.392 1.00 66.06 93 PRO A CA 1
ATOM 704 C C . PRO A 1 93 ? 56.345 1.015 -21.556 1.00 66.06 93 PRO A C 1
ATOM 706 O O . PRO A 1 93 ? 56.275 -0.080 -20.992 1.00 66.06 93 PRO A O 1
ATOM 709 N N . ILE A 1 94 ? 55.364 1.914 -21.520 1.00 65.44 94 ILE A N 1
ATOM 710 C CA . ILE A 1 94 ? 54.047 1.646 -20.949 1.00 65.44 94 ILE A CA 1
ATOM 711 C C . ILE A 1 94 ? 53.108 1.329 -22.111 1.00 65.44 94 ILE A C 1
ATOM 713 O O . ILE A 1 94 ? 53.001 2.100 -23.068 1.00 65.44 94 ILE A O 1
ATOM 717 N N . TYR A 1 95 ? 52.446 0.177 -22.031 1.00 61.62 95 TYR A N 1
ATOM 718 C CA . TYR A 1 95 ? 51.461 -0.254 -23.016 1.00 61.62 95 TYR A CA 1
ATOM 719 C C . TYR A 1 95 ? 50.085 0.282 -22.627 1.00 61.62 95 TYR A C 1
ATOM 721 O O . TYR A 1 95 ? 49.606 0.021 -21.523 1.00 61.62 95 TYR A O 1
ATOM 729 N N . TYR A 1 96 ? 49.439 1.003 -23.542 1.00 60.91 96 TYR A N 1
ATOM 730 C CA . TYR A 1 96 ? 48.051 1.432 -23.378 1.00 60.91 96 TYR A CA 1
ATOM 731 C C . TYR A 1 96 ? 47.161 0.650 -24.338 1.00 60.91 96 TYR A C 1
ATOM 733 O O . TYR A 1 96 ? 47.416 0.630 -25.541 1.00 60.91 96 TYR A O 1
ATOM 741 N N . HIS A 1 97 ? 46.102 0.032 -23.818 1.00 62.75 97 HIS A N 1
ATOM 742 C CA . HIS A 1 97 ? 45.082 -0.604 -24.648 1.00 62.75 97 HIS A CA 1
ATOM 743 C C . HIS A 1 97 ? 44.039 0.431 -25.059 1.00 62.75 97 HIS A C 1
ATOM 745 O O . HIS A 1 97 ? 43.438 1.090 -24.206 1.00 62.75 97 HIS A O 1
ATOM 751 N N . LYS A 1 98 ? 43.802 0.569 -26.366 1.00 66.44 98 LYS A N 1
ATOM 752 C CA . LYS A 1 98 ? 42.677 1.366 -26.856 1.00 66.44 98 LYS A CA 1
ATOM 753 C C . LYS A 1 98 ? 41.371 0.655 -26.487 1.00 66.44 98 LYS A C 1
ATOM 755 O O . LYS A 1 98 ? 41.275 -0.560 -26.617 1.00 66.44 98 LYS A O 1
ATOM 760 N N . THR A 1 99 ? 40.374 1.390 -26.006 1.00 65.38 99 THR A N 1
ATOM 761 C CA . THR A 1 99 ? 39.020 0.857 -25.795 1.00 65.38 99 THR A CA 1
ATOM 762 C C . THR A 1 99 ? 38.121 1.327 -26.928 1.00 65.38 99 THR A C 1
ATOM 764 O O . THR A 1 99 ? 38.107 2.514 -27.252 1.00 65.38 99 THR A O 1
ATOM 767 N N . ASP A 1 100 ? 37.377 0.399 -27.526 1.00 67.75 100 ASP A N 1
ATOM 768 C CA . ASP A 1 100 ? 36.372 0.711 -28.538 1.00 67.75 100 ASP A CA 1
ATOM 769 C C . ASP A 1 100 ? 34.983 0.674 -27.893 1.00 67.75 100 ASP A C 1
ATOM 771 O O . ASP A 1 100 ? 34.681 -0.185 -27.058 1.00 67.75 100 ASP A O 1
ATOM 775 N N . THR A 1 101 ? 34.125 1.626 -28.253 1.00 65.75 101 THR A N 1
ATOM 776 C CA . THR A 1 101 ? 32.745 1.690 -27.756 1.00 65.75 101 THR A CA 1
ATOM 777 C C . THR A 1 101 ? 31.821 1.005 -28.757 1.00 65.75 101 THR A C 1
ATOM 779 O O . THR A 1 101 ? 31.675 1.471 -29.884 1.00 65.75 101 THR A O 1
ATOM 782 N N . ILE A 1 102 ? 31.187 -0.098 -28.358 1.00 66.25 102 ILE A N 1
ATOM 783 C CA . ILE A 1 102 ? 30.195 -0.802 -29.180 1.00 66.25 102 ILE A CA 1
ATOM 784 C C . ILE A 1 102 ? 28.797 -0.474 -28.661 1.00 66.25 102 ILE A C 1
ATOM 786 O O . ILE A 1 102 ? 28.525 -0.578 -27.464 1.00 66.25 102 ILE A O 1
ATOM 790 N N . TYR A 1 103 ? 27.896 -0.109 -29.570 1.00 61.56 103 TYR A N 1
ATOM 791 C CA . TYR A 1 103 ? 26.489 0.127 -29.269 1.00 61.56 103 TYR A CA 1
ATOM 792 C C . TYR A 1 103 ? 25.690 -1.156 -29.494 1.00 61.56 103 TYR A C 1
ATOM 794 O O . TYR A 1 103 ? 25.475 -1.573 -30.632 1.00 61.56 103 TYR A O 1
ATOM 802 N N . LEU A 1 104 ? 25.262 -1.799 -28.406 1.00 59.28 104 LEU A N 1
ATOM 803 C CA . LEU A 1 104 ? 24.394 -2.974 -28.478 1.00 59.28 104 LEU A CA 1
ATOM 804 C C . LEU A 1 104 ? 22.935 -2.547 -28.327 1.00 59.28 104 LEU A C 1
ATOM 806 O O . LEU A 1 104 ? 22.578 -1.916 -27.331 1.00 59.28 104 LEU A O 1
ATOM 810 N N . ASN A 1 105 ? 22.093 -2.941 -29.283 1.00 59.44 105 ASN A N 1
ATOM 811 C CA . ASN A 1 105 ? 20.645 -2.820 -29.152 1.00 59.44 105 ASN A CA 1
ATOM 812 C C . ASN A 1 105 ? 20.144 -3.926 -28.223 1.00 59.44 105 ASN A C 1
ATOM 814 O O . ASN A 1 105 ? 20.148 -5.102 -28.588 1.00 59.44 105 ASN A O 1
ATOM 818 N N . ARG A 1 106 ? 19.714 -3.557 -27.013 1.00 56.78 106 ARG A N 1
ATOM 819 C CA . ARG A 1 106 ? 18.972 -4.466 -26.133 1.00 56.78 106 ARG A CA 1
ATOM 820 C C . ARG A 1 106 ? 17.481 -4.228 -26.279 1.00 56.78 106 ARG A C 1
ATOM 822 O O . ARG A 1 106 ? 17.026 -3.091 -26.221 1.00 56.78 106 ARG A O 1
ATOM 829 N N . THR A 1 107 ? 16.742 -5.321 -26.403 1.00 55.97 107 THR A N 1
ATOM 830 C CA . THR A 1 107 ? 15.283 -5.341 -26.423 1.00 55.97 107 THR A CA 1
ATOM 831 C C . THR A 1 107 ? 14.777 -5.545 -24.997 1.00 55.97 107 THR A C 1
ATOM 833 O O . THR A 1 107 ? 14.968 -6.620 -24.425 1.00 55.97 107 THR A O 1
ATOM 836 N N . ALA A 1 108 ? 14.166 -4.523 -24.399 1.00 57.94 108 ALA A N 1
ATOM 837 C CA . ALA A 1 108 ? 13.497 -4.651 -23.106 1.00 57.94 108 ALA A CA 1
ATOM 838 C C . ALA A 1 108 ? 11.981 -4.757 -23.304 1.00 57.94 108 ALA A C 1
ATOM 840 O O . ALA A 1 108 ? 11.397 -3.960 -24.036 1.00 57.94 108 ALA A O 1
ATOM 841 N N . TYR A 1 109 ? 11.354 -5.729 -22.639 1.00 58.88 109 TYR A N 1
ATOM 842 C CA . TYR A 1 109 ? 9.899 -5.836 -22.567 1.00 58.88 109 TYR A CA 1
ATOM 843 C C . TYR A 1 109 ? 9.395 -4.898 -21.470 1.00 58.88 109 TYR A C 1
ATOM 845 O O . TYR A 1 109 ? 9.764 -5.046 -20.303 1.00 58.88 109 TYR A O 1
ATOM 853 N N . VAL A 1 110 ? 8.579 -3.917 -21.849 1.00 63.44 110 VAL A N 1
ATOM 854 C CA . VAL A 1 110 ? 7.907 -3.017 -20.907 1.00 63.44 110 VAL A CA 1
ATOM 855 C C . VAL A 1 110 ? 6.452 -3.462 -20.793 1.00 63.44 110 VAL A C 1
ATOM 857 O O . VAL A 1 110 ? 5.696 -3.362 -21.753 1.00 63.44 110 VAL A O 1
ATOM 860 N N . THR A 1 111 ? 6.089 -3.983 -19.623 1.00 66.62 111 THR A N 1
ATOM 861 C CA . THR A 1 111 ? 4.729 -4.440 -19.289 1.00 66.62 111 THR A CA 1
ATOM 862 C C . THR A 1 111 ? 3.986 -3.346 -18.524 1.00 66.62 111 THR A C 1
ATOM 864 O O . THR A 1 111 ? 4.570 -2.716 -17.632 1.00 66.62 111 THR A O 1
ATOM 867 N N . ASP A 1 112 ? 2.702 -3.135 -18.821 1.00 66.56 112 ASP A N 1
ATOM 868 C CA . ASP A 1 112 ? 1.877 -2.161 -18.099 1.00 66.56 112 ASP A CA 1
ATOM 869 C C . ASP A 1 112 ? 1.529 -2.683 -16.692 1.00 66.56 112 ASP A C 1
ATOM 871 O O . ASP A 1 112 ? 0.755 -3.621 -16.511 1.00 66.56 112 ASP A O 1
ATOM 875 N N . LYS A 1 113 ? 2.107 -2.064 -15.656 1.00 74.25 113 LYS A N 1
ATOM 876 C CA . LYS A 1 113 ? 1.877 -2.445 -14.250 1.00 74.25 113 LYS A CA 1
ATOM 877 C C . LYS A 1 113 ? 0.746 -1.667 -13.576 1.00 74.25 113 LYS A C 1
ATOM 879 O O . LYS A 1 113 ? 0.541 -1.832 -12.376 1.00 74.25 113 LYS A O 1
ATOM 884 N N . ARG A 1 114 ? -0.002 -0.813 -14.281 1.00 71.12 114 ARG A N 1
ATOM 885 C CA . ARG A 1 114 ? -1.011 0.054 -13.642 1.00 71.12 114 ARG A CA 1
ATOM 886 C C . ARG A 1 114 ? -2.127 -0.738 -12.966 1.00 71.12 114 ARG A C 1
ATOM 888 O O . ARG A 1 114 ? -2.458 -0.440 -11.822 1.00 71.12 114 ARG A O 1
ATOM 895 N N . ALA A 1 115 ? -2.668 -1.764 -13.624 1.00 71.81 115 ALA A N 1
ATOM 896 C CA . ALA A 1 115 ? -3.709 -2.615 -13.040 1.00 71.81 115 ALA A CA 1
ATOM 897 C C . ALA A 1 115 ? -3.209 -3.350 -11.784 1.00 71.81 115 ALA A C 1
ATOM 899 O O . ALA A 1 115 ? -3.907 -3.398 -10.770 1.00 71.81 115 ALA A O 1
ATOM 900 N N . LEU A 1 116 ? -1.967 -3.845 -11.827 1.00 81.81 116 LEU A N 1
ATOM 901 C CA . LEU A 1 116 ? -1.304 -4.475 -10.686 1.00 81.81 116 LEU A CA 1
ATOM 902 C C . LEU A 1 116 ? -1.135 -3.490 -9.522 1.00 81.81 116 LEU A C 1
ATOM 904 O O . LEU A 1 116 ? -1.505 -3.811 -8.396 1.00 81.81 116 LEU A O 1
ATOM 908 N N . ASN A 1 117 ? -0.644 -2.280 -9.797 1.00 81.25 117 ASN A N 1
ATOM 909 C CA . ASN A 1 117 ? -0.456 -1.243 -8.782 1.00 81.25 117 ASN A CA 1
ATOM 910 C C . ASN A 1 117 ? -1.792 -0.841 -8.142 1.00 81.25 117 ASN A C 1
ATOM 912 O O . ASN A 1 117 ? -1.888 -0.747 -6.924 1.00 81.25 117 ASN A O 1
ATOM 916 N N . ILE A 1 118 ? -2.851 -0.687 -8.942 1.00 79.19 118 ILE A N 1
ATOM 917 C CA . ILE A 1 118 ? -4.196 -0.377 -8.445 1.00 79.19 118 ILE A CA 1
ATOM 918 C C . ILE A 1 118 ? -4.727 -1.490 -7.529 1.00 79.19 118 ILE A C 1
ATOM 920 O O . ILE A 1 118 ? -5.313 -1.204 -6.480 1.00 79.19 118 ILE A O 1
ATOM 924 N N . ALA A 1 119 ? -4.545 -2.754 -7.919 1.00 81.81 119 ALA A N 1
ATOM 925 C CA . ALA A 1 119 ? -4.943 -3.892 -7.100 1.00 81.81 119 ALA A CA 1
ATOM 926 C C . ALA A 1 119 ? -4.154 -3.916 -5.781 1.00 81.81 119 ALA A C 1
ATOM 928 O O . ALA A 1 119 ? -4.744 -4.077 -4.710 1.00 81.81 119 ALA A O 1
ATOM 929 N N . GLN A 1 120 ? -2.847 -3.668 -5.841 1.00 90.19 120 GLN A N 1
ATOM 930 C CA . GLN A 1 120 ? -1.979 -3.611 -4.671 1.00 90.19 120 GLN A CA 1
ATOM 931 C C . GLN A 1 120 ? -2.362 -2.469 -3.717 1.00 90.19 120 GLN A C 1
ATOM 933 O O . GLN A 1 120 ? -2.476 -2.700 -2.514 1.00 90.19 120 GLN A O 1
ATOM 938 N N . ASP A 1 121 ? -2.656 -1.276 -4.234 1.00 85.06 121 ASP A N 1
ATOM 939 C CA . ASP A 1 121 ? -3.136 -0.143 -3.437 1.00 85.06 121 ASP A CA 1
ATOM 940 C C . ASP A 1 121 ? -4.452 -0.470 -2.727 1.00 85.06 121 ASP A C 1
ATOM 942 O O . ASP A 1 121 ? -4.617 -0.178 -1.541 1.00 85.06 121 ASP A O 1
ATOM 946 N N . SER A 1 122 ? -5.383 -1.134 -3.423 1.00 82.19 122 SER A N 1
ATOM 947 C CA . SER A 1 122 ? -6.650 -1.550 -2.817 1.00 82.19 122 SER A CA 1
ATOM 948 C C . SER A 1 122 ? -6.453 -2.594 -1.713 1.00 82.19 122 SER A C 1
ATOM 950 O O . SER A 1 122 ? -7.037 -2.462 -0.637 1.00 82.19 122 SER A O 1
ATOM 952 N N . ALA A 1 123 ? -5.577 -3.581 -1.921 1.00 90.44 123 ALA A N 1
ATOM 953 C CA . ALA A 1 123 ? -5.249 -4.580 -0.909 1.00 90.44 123 ALA A CA 1
ATOM 954 C C . ALA A 1 123 ? -4.605 -3.937 0.331 1.00 90.44 123 ALA A C 1
ATOM 956 O O . ALA A 1 123 ? -4.991 -4.241 1.462 1.00 90.44 123 ALA A O 1
ATOM 957 N N . ASN A 1 124 ? -3.679 -2.998 0.124 1.00 92.81 124 ASN A N 1
ATOM 958 C CA . ASN A 1 124 ? -3.030 -2.252 1.200 1.00 92.81 124 ASN A CA 1
ATOM 959 C C . ASN A 1 124 ? -4.032 -1.413 2.001 1.00 92.81 124 ASN A C 1
ATOM 961 O O . ASN A 1 124 ? -3.984 -1.417 3.230 1.00 92.81 124 ASN A O 1
ATOM 965 N N . TYR A 1 125 ? -4.969 -0.747 1.324 1.00 92.06 125 TYR A N 1
ATOM 966 C CA . TYR A 1 125 ? -6.024 0.029 1.973 1.00 92.06 125 TYR A CA 1
ATOM 967 C C . TYR A 1 125 ? -6.889 -0.837 2.905 1.00 92.06 125 TYR A C 1
ATOM 969 O O . TYR A 1 125 ? -7.068 -0.501 4.078 1.00 92.06 125 TYR A O 1
ATOM 977 N N . TYR A 1 126 ? -7.387 -1.983 2.425 1.00 90.38 126 TYR A N 1
ATOM 978 C CA . TYR A 1 126 ? -8.210 -2.875 3.252 1.00 90.38 126 TYR A CA 1
ATOM 979 C C . TYR A 1 126 ? -7.423 -3.514 4.398 1.00 90.38 126 TYR A C 1
ATOM 981 O O . TYR A 1 126 ? -7.959 -3.675 5.496 1.00 90.38 126 TYR A O 1
ATOM 989 N N . LYS A 1 127 ? -6.141 -3.821 4.177 1.00 94.25 127 LYS A N 1
ATOM 990 C CA . LYS A 1 127 ? -5.250 -4.303 5.232 1.00 94.25 127 LYS A CA 1
ATOM 991 C C . LYS A 1 127 ? -5.120 -3.275 6.359 1.00 94.25 127 LYS A C 1
ATOM 993 O O . LYS A 1 127 ? -5.391 -3.615 7.509 1.00 94.25 127 LYS A O 1
ATOM 998 N N . GLN A 1 128 ? -4.813 -2.020 6.035 1.00 93.88 128 GLN A N 1
ATOM 999 C CA . GLN A 1 128 ? -4.716 -0.941 7.027 1.00 93.88 128 GLN A CA 1
ATOM 1000 C C . GLN A 1 128 ? -6.028 -0.746 7.796 1.00 93.88 128 GLN A C 1
ATOM 1002 O O . GLN A 1 128 ? -6.018 -0.592 9.017 1.00 93.88 128 GLN A O 1
ATOM 1007 N N . LEU A 1 129 ? -7.170 -0.806 7.105 1.00 94.62 129 LEU A N 1
ATOM 1008 C CA . LEU A 1 129 ? -8.477 -0.699 7.750 1.00 94.62 129 LEU A CA 1
ATOM 1009 C C . LEU A 1 129 ? -8.713 -1.834 8.761 1.00 94.62 129 LEU A C 1
ATOM 1011 O O . LEU A 1 129 ? -9.189 -1.582 9.868 1.00 94.62 129 LEU A O 1
ATOM 1015 N N . SER A 1 130 ? -8.346 -3.069 8.407 1.00 93.69 130 SER A N 1
ATOM 1016 C CA . SER A 1 130 ? -8.471 -4.222 9.307 1.00 93.69 130 SER A CA 1
ATOM 1017 C C . SER A 1 130 ? -7.562 -4.111 10.537 1.00 93.69 130 SER A C 1
ATOM 1019 O O . SER A 1 130 ? -7.984 -4.423 11.651 1.00 93.69 130 SER A O 1
ATOM 1021 N N . GLU A 1 131 ? -6.344 -3.591 10.365 1.00 94.56 131 GLU A N 1
ATOM 1022 C CA . GLU A 1 131 ? -5.388 -3.371 11.454 1.00 94.56 131 GLU A CA 1
ATOM 1023 C C . GLU A 1 131 ? -5.887 -2.293 12.427 1.00 94.56 131 GLU A C 1
ATOM 1025 O O . GLU A 1 131 ? -5.805 -2.473 13.645 1.00 94.56 131 GLU A O 1
ATOM 1030 N N . LEU A 1 132 ? -6.486 -1.212 11.914 1.00 95.19 132 LEU A N 1
ATOM 1031 C CA . LEU A 1 132 ? -7.111 -0.172 12.736 1.00 95.19 132 LEU A CA 1
ATOM 1032 C C . LEU A 1 132 ? -8.281 -0.719 13.564 1.00 95.19 132 LEU A C 1
ATOM 1034 O O . LEU A 1 132 ? -8.369 -0.444 14.761 1.00 95.19 132 LEU A O 1
ATOM 1038 N N . GLN A 1 133 ? -9.159 -1.522 12.959 1.00 94.19 133 GLN A N 1
ATOM 1039 C CA . GLN A 1 133 ? -10.274 -2.151 13.674 1.00 94.19 133 GLN A CA 1
ATOM 1040 C C . GLN A 1 133 ? -9.780 -3.125 14.748 1.00 94.19 133 GLN A C 1
ATOM 1042 O O . GLN A 1 133 ? -10.265 -3.101 15.880 1.00 94.19 133 GLN A O 1
ATOM 1047 N N . ALA A 1 134 ? -8.773 -3.943 14.433 1.00 95.06 134 ALA A N 1
ATOM 1048 C CA . ALA A 1 134 ? -8.162 -4.848 15.400 1.00 95.06 134 ALA A CA 1
ATOM 1049 C C . ALA A 1 134 ? -7.547 -4.082 16.586 1.00 95.06 134 ALA A C 1
ATOM 1051 O O . ALA A 1 134 ? -7.720 -4.482 17.740 1.00 95.06 134 ALA A O 1
ATOM 1052 N N . ALA A 1 135 ? -6.886 -2.949 16.325 1.00 94.38 135 ALA A N 1
ATOM 1053 C CA . ALA A 1 1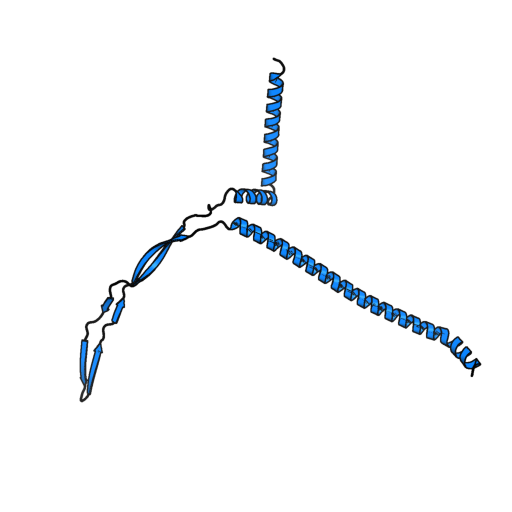35 ? -6.347 -2.079 17.366 1.00 94.38 135 ALA A CA 1
ATOM 1054 C C . ALA A 1 135 ? -7.452 -1.470 18.248 1.00 94.38 135 ALA A C 1
ATOM 1056 O O . ALA A 1 135 ? -7.321 -1.473 19.474 1.00 94.38 135 ALA A O 1
ATOM 1057 N N . GLN A 1 136 ? -8.564 -1.016 17.658 1.00 94.69 136 GLN A N 1
ATOM 1058 C CA . GLN A 1 136 ? -9.719 -0.496 18.402 1.00 94.69 136 GLN A CA 1
ATOM 1059 C C . GLN A 1 136 ? -10.357 -1.562 19.299 1.00 94.69 136 GLN A C 1
ATOM 1061 O O . GLN A 1 136 ? -10.598 -1.307 20.479 1.00 94.69 136 GLN A O 1
ATOM 1066 N N . ILE A 1 137 ? -10.581 -2.770 18.772 1.00 93.44 137 ILE A N 1
ATOM 1067 C CA . ILE A 1 137 ? -11.132 -3.898 19.538 1.00 93.44 137 ILE A CA 1
ATOM 1068 C C . ILE A 1 137 ? -10.203 -4.257 20.698 1.00 93.44 137 ILE A C 1
ATOM 1070 O O . ILE A 1 137 ? -10.657 -4.456 21.826 1.00 93.44 137 ILE A O 1
ATOM 1074 N N . LYS A 1 138 ? -8.890 -4.299 20.450 1.00 94.50 138 LYS A N 1
ATOM 1075 C CA . LYS A 1 138 ? -7.897 -4.546 21.497 1.00 94.50 138 LYS A CA 1
ATOM 1076 C C . LYS A 1 138 ? -7.955 -3.472 22.585 1.00 94.50 138 LYS A C 1
ATOM 1078 O O . LYS A 1 138 ? -7.986 -3.828 23.760 1.00 94.50 138 LYS A O 1
ATOM 1083 N N . GLY A 1 139 ? -8.035 -2.196 22.201 1.00 93.44 139 GLY A N 1
ATOM 1084 C CA . GLY A 1 139 ? -8.188 -1.069 23.125 1.00 93.44 139 GLY A CA 1
ATOM 1085 C C . GLY A 1 139 ? -9.442 -1.186 23.997 1.00 93.44 139 GLY A C 1
ATOM 1086 O O . GLY A 1 139 ? -9.354 -1.120 25.223 1.00 93.44 139 GLY A O 1
ATOM 1087 N N . LEU A 1 140 ? -10.595 -1.467 23.386 1.00 94.31 140 LEU A N 1
ATOM 1088 C CA . LEU A 1 140 ? -11.860 -1.677 24.100 1.00 94.31 140 LEU A CA 1
ATOM 1089 C C . LEU A 1 140 ? -11.778 -2.846 25.086 1.00 94.31 140 LEU A C 1
ATOM 1091 O O . LEU A 1 140 ? -12.183 -2.708 26.240 1.00 94.31 140 LEU A O 1
ATOM 1095 N N . ASN A 1 141 ? -11.204 -3.976 24.667 1.00 93.50 141 ASN A N 1
ATOM 1096 C CA . ASN A 1 141 ? -11.032 -5.143 25.529 1.00 93.50 141 ASN A CA 1
ATOM 1097 C C . ASN A 1 141 ? -10.114 -4.847 26.720 1.00 93.50 141 ASN A C 1
ATOM 1099 O O . ASN A 1 141 ? -10.408 -5.281 27.835 1.00 93.50 141 ASN A O 1
ATOM 1103 N N . THR A 1 142 ? -9.037 -4.080 26.518 1.00 92.62 142 THR A N 1
ATOM 1104 C CA . THR A 1 142 ? -8.171 -3.656 27.626 1.00 92.62 142 THR A CA 1
ATOM 1105 C C . THR A 1 142 ? -8.922 -2.767 28.615 1.00 92.62 142 THR A C 1
ATOM 1107 O O . THR A 1 142 ? -8.938 -3.086 29.804 1.00 92.62 142 THR A O 1
ATOM 1110 N N . SER A 1 143 ? -9.654 -1.752 28.140 1.00 92.56 143 SER A N 1
ATOM 1111 C CA . SER A 1 143 ? -10.450 -0.867 29.000 1.00 92.56 143 SER A CA 1
ATOM 1112 C C . SER A 1 143 ? -11.533 -1.619 29.776 1.00 92.56 143 SER A C 1
ATOM 1114 O O . SER A 1 143 ? -11.708 -1.389 30.971 1.00 92.56 143 SER A O 1
ATOM 1116 N N . LEU A 1 144 ? -12.226 -2.560 29.130 1.00 93.44 144 LEU A N 1
ATOM 1117 C CA . LEU A 1 144 ? -13.243 -3.397 29.770 1.00 93.44 144 LEU A CA 1
ATOM 1118 C C . LEU A 1 144 ? -12.606 -4.297 30.839 1.00 93.44 144 LEU A C 1
ATOM 1120 O O . LEU A 1 144 ? -13.131 -4.429 31.946 1.00 93.44 144 LEU A O 1
ATOM 1124 N N . SER A 1 145 ? -11.438 -4.877 30.549 1.00 93.38 145 SER A N 1
ATOM 1125 C CA . SER A 1 145 ? -10.710 -5.700 31.517 1.00 93.38 145 SER A CA 1
ATOM 1126 C C . SER A 1 145 ? -10.297 -4.912 32.764 1.00 93.38 145 SER A C 1
ATOM 1128 O O . SER A 1 145 ? -10.428 -5.423 33.878 1.00 93.38 145 SER A O 1
ATOM 1130 N N . ASP A 1 146 ? -9.874 -3.658 32.601 1.00 93.69 146 ASP A N 1
ATOM 1131 C CA . ASP A 1 146 ?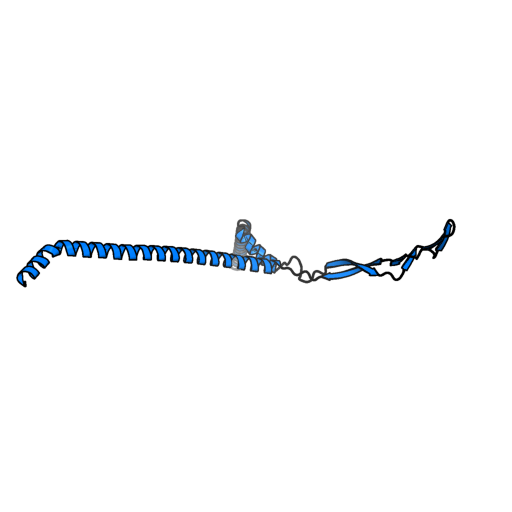 -9.456 -2.807 33.712 1.00 93.69 146 ASP A CA 1
ATOM 1132 C C . ASP A 1 146 ? -10.657 -2.315 34.526 1.00 93.69 146 ASP A C 1
ATOM 1134 O O . ASP A 1 146 ? -10.631 -2.389 35.757 1.00 93.69 146 ASP A O 1
ATOM 1138 N N . GLN A 1 147 ? -11.764 -1.950 33.870 1.00 92.88 147 GLN A N 1
ATOM 1139 C CA . GLN A 1 147 ? -13.031 -1.674 34.558 1.00 92.88 147 GLN A CA 1
ATOM 1140 C C . GLN A 1 147 ? -13.517 -2.884 35.364 1.00 92.88 147 GLN A C 1
ATOM 1142 O O . GLN A 1 147 ? -13.928 -2.738 36.515 1.00 92.88 147 GLN A O 1
ATOM 1147 N N . ASN A 1 148 ? -13.418 -4.094 34.810 1.00 93.06 148 ASN A N 1
ATOM 1148 C CA . ASN A 1 148 ? -13.791 -5.317 35.516 1.00 93.06 148 ASN A CA 1
ATOM 1149 C C . ASN A 1 148 ? -12.900 -5.596 36.733 1.00 93.06 148 ASN A C 1
ATOM 1151 O O . ASN A 1 148 ? -13.403 -6.077 37.751 1.00 93.06 148 ASN A O 1
ATOM 1155 N N . LYS A 1 149 ? -11.596 -5.302 36.664 1.00 92.81 149 LYS A N 1
ATOM 1156 C CA . LYS A 1 149 ? -10.700 -5.404 37.829 1.00 92.81 149 LYS A CA 1
ATOM 1157 C C . LYS A 1 149 ? -11.116 -4.424 38.926 1.00 92.81 149 LYS A C 1
ATOM 1159 O O . LYS A 1 149 ? -11.262 -4.852 40.069 1.00 92.81 149 LYS A O 1
ATOM 1164 N N . LEU A 1 150 ? -11.387 -3.165 38.570 1.00 92.31 150 LEU A N 1
ATOM 1165 C CA . LEU A 1 150 ? -11.859 -2.138 39.509 1.00 92.31 150 LEU A CA 1
ATOM 1166 C C . LEU A 1 150 ? -13.200 -2.519 40.153 1.00 92.31 150 LEU A C 1
ATOM 1168 O O . LEU A 1 150 ? -13.375 -2.391 41.364 1.00 92.31 150 LEU A O 1
ATOM 1172 N N . LEU A 1 151 ? -14.136 -3.055 39.366 1.00 92.94 151 LEU A N 1
ATOM 1173 C CA . LEU A 1 151 ? -15.415 -3.568 39.864 1.00 92.94 151 LEU A CA 1
ATOM 1174 C C . LEU A 1 151 ? -15.228 -4.739 40.831 1.00 92.94 151 LEU A C 1
ATOM 1176 O O . LEU A 1 151 ? -15.901 -4.795 41.859 1.00 92.94 151 LEU A O 1
ATOM 1180 N N . LYS A 1 152 ? -14.318 -5.674 40.534 1.00 92.56 152 LYS A N 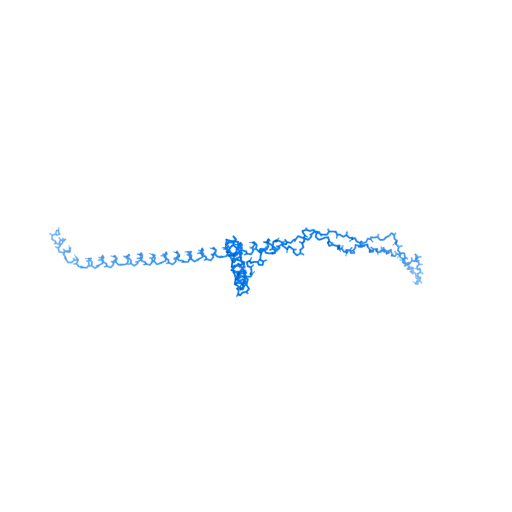1
ATOM 1181 C CA . LYS A 1 152 ? -14.002 -6.787 41.442 1.00 92.56 152 LYS A CA 1
ATOM 1182 C C . LYS A 1 152 ? -13.417 -6.281 42.759 1.00 92.56 152 LYS A C 1
ATOM 1184 O O . LYS A 1 152 ? -13.894 -6.702 43.811 1.00 92.56 152 LYS A O 1
ATOM 1189 N N . SER A 1 153 ? -12.457 -5.355 42.726 1.00 90.62 153 SER A N 1
ATOM 1190 C CA . SER A 1 153 ? -11.894 -4.773 43.952 1.00 90.62 153 SER A CA 1
ATOM 1191 C C . SER A 1 153 ? -12.937 -3.990 44.749 1.00 90.62 153 SER A C 1
ATOM 1193 O O . SER A 1 153 ? -13.006 -4.138 45.966 1.00 90.62 153 SER A O 1
ATOM 1195 N N . ALA A 1 154 ? -13.806 -3.227 44.079 1.00 90.62 154 ALA A N 1
ATOM 1196 C CA . ALA A 1 154 ? -14.886 -2.491 44.732 1.00 90.62 154 ALA A CA 1
ATOM 1197 C C . ALA A 1 154 ? -15.906 -3.431 45.396 1.00 90.62 154 ALA A C 1
ATOM 1199 O O . ALA A 1 154 ? -16.311 -3.193 46.531 1.00 90.62 154 ALA A O 1
ATOM 1200 N N . LYS A 1 155 ? -16.278 -4.536 44.734 1.00 92.88 155 LYS A N 1
ATOM 1201 C CA . LYS A 1 155 ? -17.158 -5.562 45.319 1.00 92.88 155 LYS A CA 1
ATOM 1202 C C . LYS A 1 155 ? -16.542 -6.194 46.565 1.00 92.88 155 LYS A C 1
ATOM 1204 O O . LYS A 1 155 ? -17.242 -6.361 47.557 1.00 92.88 155 LYS A O 1
ATOM 1209 N N . ILE A 1 156 ? -15.251 -6.524 46.526 1.00 93.50 156 ILE A N 1
ATOM 1210 C CA . ILE A 1 156 ? -14.540 -7.086 47.684 1.00 93.50 156 ILE A CA 1
ATOM 1211 C C . ILE A 1 156 ? -14.524 -6.081 48.843 1.00 93.50 156 ILE A C 1
ATOM 1213 O O . ILE A 1 156 ? -14.856 -6.449 49.968 1.00 93.50 156 ILE A O 1
ATOM 1217 N N . ALA A 1 157 ? -14.207 -4.812 48.571 1.00 91.94 157 ALA A N 1
ATOM 1218 C CA . ALA A 1 157 ? -14.215 -3.759 49.584 1.00 91.94 157 ALA A CA 1
ATOM 1219 C C . ALA A 1 157 ? -15.609 -3.571 50.209 1.00 91.94 157 ALA A C 1
ATOM 1221 O O . ALA A 1 157 ? -15.734 -3.477 51.428 1.00 91.94 157 ALA A O 1
ATOM 1222 N N . LEU A 1 158 ? -16.665 -3.589 49.391 1.00 94.69 158 LEU A N 1
ATOM 1223 C CA . LEU A 1 158 ? -18.046 -3.481 49.859 1.00 94.69 158 LEU A CA 1
ATOM 1224 C C . LEU A 1 158 ? -18.427 -4.655 50.773 1.00 94.69 158 LEU A C 1
ATOM 1226 O O . LEU A 1 158 ? -18.981 -4.437 51.849 1.00 94.69 158 LEU A O 1
ATOM 1230 N N . TRP A 1 159 ? -18.071 -5.888 50.398 1.00 93.44 159 TRP A N 1
ATOM 1231 C CA . TRP A 1 159 ? -18.274 -7.060 51.256 1.00 93.44 159 TRP A CA 1
ATOM 1232 C C . TRP A 1 159 ? -17.508 -6.962 52.579 1.00 93.44 159 TRP A C 1
ATOM 1234 O O . TRP A 1 159 ? -18.068 -7.285 53.625 1.00 93.44 159 TRP A O 1
ATOM 1244 N N . ALA A 1 160 ? -16.267 -6.469 52.562 1.00 94.75 160 ALA A N 1
ATOM 1245 C CA . ALA A 1 160 ? -15.484 -6.272 53.780 1.00 94.75 160 ALA A CA 1
ATOM 1246 C C . ALA A 1 160 ? -16.158 -5.279 54.745 1.00 94.75 160 ALA A C 1
ATOM 1248 O O . ALA A 1 160 ? -16.259 -5.555 55.940 1.00 94.75 160 ALA A O 1
ATOM 1249 N N . VAL A 1 161 ? -16.688 -4.163 54.229 1.00 94.00 161 VAL A N 1
ATOM 1250 C CA . VAL A 1 161 ? -17.427 -3.175 55.036 1.00 94.00 161 VAL A CA 1
ATOM 1251 C C . VAL A 1 161 ? -18.692 -3.786 55.645 1.00 94.00 161 VAL A C 1
ATOM 1253 O O . VAL A 1 161 ? -18.952 -3.582 56.830 1.00 94.00 161 VAL A O 1
ATOM 1256 N N . ILE A 1 162 ? -19.449 -4.578 54.876 1.00 93.56 162 ILE A N 1
ATOM 1257 C CA . ILE A 1 162 ? -20.648 -5.269 55.378 1.00 93.56 162 ILE A CA 1
ATOM 1258 C C . ILE A 1 162 ? -20.290 -6.227 56.521 1.00 93.56 162 ILE A C 1
ATOM 1260 O O . ILE A 1 162 ? -20.958 -6.219 57.554 1.00 93.56 162 ILE A O 1
ATOM 1264 N N . ILE A 1 163 ? -19.227 -7.022 56.372 1.00 93.50 163 ILE A N 1
ATOM 1265 C CA . ILE A 1 163 ? -18.785 -7.972 57.405 1.00 93.50 163 ILE A CA 1
ATOM 1266 C C . ILE A 1 163 ? -18.384 -7.237 58.690 1.00 93.50 163 ILE A C 1
ATOM 1268 O O . ILE A 1 163 ? -18.792 -7.640 59.780 1.00 93.50 163 ILE A O 1
ATOM 1272 N N . ILE A 1 164 ? -17.638 -6.133 58.577 1.00 92.19 164 ILE A N 1
ATOM 1273 C CA . ILE A 1 164 ? -17.248 -5.310 59.732 1.00 92.19 164 ILE A CA 1
ATOM 1274 C C . ILE A 1 164 ? -18.489 -4.722 60.421 1.00 92.19 164 ILE A C 1
ATOM 1276 O O . ILE A 1 164 ? -18.605 -4.798 61.645 1.00 92.19 164 ILE A O 1
ATOM 1280 N N . ALA A 1 165 ? -19.441 -4.182 59.655 1.00 89.69 165 ALA A N 1
ATOM 1281 C CA . ALA A 1 165 ? -20.679 -3.621 60.192 1.00 89.69 165 ALA A CA 1
ATOM 1282 C C . ALA A 1 165 ? -21.521 -4.676 60.932 1.00 89.69 165 ALA A C 1
ATOM 1284 O O . ALA A 1 165 ? -21.978 -4.428 62.049 1.00 89.69 165 ALA A O 1
ATOM 1285 N N . LEU A 1 166 ? -21.666 -5.876 60.357 1.00 89.81 166 LEU A N 1
ATOM 1286 C CA . LEU A 1 166 ? -22.337 -7.004 61.008 1.00 89.81 166 LEU A CA 1
ATOM 1287 C C . LEU A 1 166 ? -21.618 -7.412 62.300 1.00 89.81 166 LEU A C 1
ATOM 1289 O O . LEU A 1 166 ? -22.270 -7.597 63.326 1.00 89.81 166 LEU A O 1
ATOM 1293 N N . GLY A 1 167 ? -20.284 -7.476 62.291 1.00 89.00 167 GLY A N 1
ATOM 1294 C CA . GLY A 1 167 ? -19.489 -7.767 63.485 1.00 89.00 167 GLY A CA 1
ATOM 1295 C C . GLY A 1 167 ? -19.721 -6.766 64.622 1.00 89.00 167 GLY A C 1
ATOM 1296 O O . GLY A 1 167 ? -19.820 -7.167 65.779 1.00 89.00 167 GLY A O 1
ATOM 1297 N N . ILE A 1 168 ? -19.874 -5.474 64.309 1.00 87.44 168 ILE A N 1
ATOM 1298 C CA . ILE A 1 168 ? -20.167 -4.426 65.300 1.00 87.44 168 ILE A CA 1
ATOM 1299 C C . ILE A 1 168 ? -21.596 -4.556 65.846 1.00 87.44 168 ILE A C 1
ATOM 1301 O O . ILE A 1 168 ? -21.785 -4.513 67.063 1.00 87.44 168 ILE A O 1
ATOM 1305 N N . ILE A 1 169 ? -22.594 -4.739 64.973 1.00 86.38 169 ILE A N 1
ATOM 1306 C CA . ILE A 1 169 ? -24.012 -4.840 65.363 1.00 86.38 169 ILE A CA 1
ATOM 1307 C C . ILE A 1 169 ? -24.250 -6.080 66.234 1.00 86.38 169 ILE A C 1
ATOM 1309 O O . ILE A 1 169 ? -24.868 -5.993 67.297 1.00 86.38 169 ILE A O 1
ATOM 1313 N N . PHE A 1 170 ? -23.709 -7.230 65.830 1.00 81.69 170 PHE A N 1
ATOM 1314 C CA . PHE A 1 170 ? -23.893 -8.496 66.539 1.00 81.69 170 PHE A CA 1
ATOM 1315 C C . PHE A 1 170 ? -22.921 -8.703 67.708 1.00 81.69 170 PHE A C 1
ATOM 1317 O O . PHE A 1 170 ? -23.062 -9.680 68.442 1.00 81.69 170 PHE A O 1
ATOM 1324 N N . ARG A 1 171 ? -21.995 -7.766 67.966 1.00 76.06 171 ARG A N 1
ATOM 1325 C CA . ARG A 1 171 ? -21.044 -7.839 69.089 1.00 76.06 171 ARG A CA 1
ATOM 1326 C C . ARG A 1 171 ? -21.753 -8.042 70.431 1.00 76.06 171 ARG A C 1
ATOM 1328 O O . ARG A 1 171 ? -21.410 -8.946 71.183 1.00 76.06 171 ARG A O 1
ATOM 1335 N N . LYS A 1 172 ? -22.760 -7.219 70.738 1.00 68.00 172 LYS A N 1
ATOM 1336 C CA . LYS A 1 172 ? -23.473 -7.262 72.028 1.00 68.00 172 LYS A CA 1
ATOM 1337 C C . LYS A 1 172 ? -24.223 -8.583 72.280 1.00 68.00 172 LYS A C 1
ATOM 1339 O O . LYS A 1 172 ? -24.010 -9.162 73.346 1.00 68.00 172 LYS A O 1
ATOM 1344 N N . PRO A 1 173 ? -25.060 -9.094 71.354 1.00 70.06 173 PRO A N 1
ATOM 1345 C CA . PRO A 1 173 ? -25.746 -10.366 71.571 1.00 70.06 173 PRO A CA 1
ATOM 1346 C C . PRO A 1 173 ? -24.784 -11.563 71.626 1.00 70.06 173 PRO A C 1
ATOM 1348 O O . PRO A 1 173 ? -25.006 -12.447 72.444 1.00 70.06 173 PRO A O 1
ATOM 1351 N N . LEU A 1 174 ? -23.687 -11.576 70.854 1.00 60.56 174 LEU A N 1
ATOM 1352 C CA . LEU A 1 174 ? -22.688 -12.659 70.894 1.00 60.56 174 LEU A CA 1
ATOM 1353 C C . LEU A 1 174 ? -21.967 -12.758 72.245 1.00 60.56 174 LEU A C 1
ATOM 1355 O O . LEU A 1 174 ? -21.901 -13.841 72.824 1.00 60.56 174 LEU A O 1
ATOM 1359 N N . PHE A 1 175 ? -21.479 -11.636 72.786 1.00 63.25 175 PHE A N 1
ATOM 1360 C CA . PHE A 1 175 ? -20.824 -11.632 74.101 1.00 63.25 175 PHE A CA 1
ATOM 1361 C C . PHE A 1 175 ? -21.807 -11.945 75.243 1.00 63.25 175 PHE A C 1
ATOM 1363 O O . PHE A 1 175 ? -21.433 -12.620 76.199 1.00 63.25 175 PHE A O 1
ATOM 1370 N N . SER A 1 176 ? -23.077 -11.538 75.123 1.00 63.59 176 SER A N 1
ATOM 1371 C CA . SER A 1 176 ? -24.130 -11.913 76.078 1.00 63.59 176 SER A CA 1
ATOM 1372 C C . SER A 1 176 ? -24.498 -13.399 76.028 1.00 63.59 176 SER A C 1
ATOM 1374 O O . SER A 1 176 ? -24.958 -13.927 77.039 1.00 63.59 176 SER A O 1
ATOM 1376 N N . PHE A 1 177 ? -24.377 -14.057 74.875 1.00 65.00 177 PHE A N 1
ATOM 1377 C CA . PHE A 1 177 ? -24.705 -15.475 74.728 1.00 65.00 177 PHE A CA 1
ATOM 1378 C C . PHE A 1 177 ? -23.562 -16.360 75.238 1.00 65.00 177 PHE A C 1
ATOM 1380 O O . PHE A 1 177 ? -23.805 -17.326 75.951 1.00 65.00 177 PHE A O 1
ATOM 1387 N N . ILE A 1 178 ? -22.313 -15.986 74.944 1.00 65.56 178 ILE A N 1
ATOM 1388 C CA . ILE A 1 178 ? -21.113 -16.697 75.411 1.00 65.56 178 ILE A CA 1
ATOM 1389 C C . ILE A 1 178 ? -20.942 -16.556 76.929 1.00 65.56 178 ILE A C 1
ATOM 1391 O O . ILE A 1 178 ? -20.667 -17.542 77.600 1.00 65.56 178 ILE A O 1
ATOM 1395 N N . GLY A 1 179 ? -21.193 -15.370 77.493 1.00 60.59 179 GLY A N 1
ATOM 1396 C CA . GLY A 1 179 ? -21.136 -15.149 78.944 1.00 60.59 179 GLY A CA 1
ATOM 1397 C C . GLY A 1 179 ? -22.242 -15.839 79.755 1.00 60.59 179 GLY A C 1
ATOM 1398 O O . GLY A 1 179 ? -22.234 -15.730 80.972 1.00 60.59 179 GLY A O 1
ATOM 1399 N N . LYS A 1 180 ? -23.207 -16.510 79.108 1.00 58.84 180 LYS A N 1
ATOM 1400 C CA . LYS A 1 180 ? -24.196 -17.378 79.775 1.00 58.84 180 LYS A CA 1
ATOM 1401 C C . LYS A 1 180 ? -23.794 -18.858 79.785 1.00 58.84 180 LYS A C 1
ATOM 1403 O O . LYS A 1 180 ? -24.452 -19.643 80.460 1.00 58.84 180 LYS A O 1
ATOM 1408 N N . PHE A 1 181 ? -22.781 -19.237 79.006 1.00 58.56 181 PHE A N 1
ATOM 1409 C CA . PHE A 1 181 ? -22.267 -20.609 78.899 1.00 58.56 181 PHE A CA 1
ATOM 1410 C C . PHE A 1 181 ? -20.886 -20.793 79.555 1.00 58.56 181 PHE A C 1
ATOM 1412 O O . PHE A 1 181 ? -20.391 -21.918 79.608 1.00 58.56 181 PHE A O 1
ATOM 1419 N N . LEU A 1 182 ? -20.289 -19.704 80.043 1.00 48.44 182 LEU A N 1
ATOM 1420 C CA . LEU A 1 182 ? -19.159 -19.662 80.976 1.00 48.44 182 LEU A CA 1
ATOM 1421 C C . LEU A 1 182 ? -19.698 -19.384 82.379 1.00 48.44 182 LEU A C 1
ATOM 1423 O O . LEU A 1 182 ? -19.171 -19.999 83.328 1.00 48.44 182 LEU A O 1
#